Protein AF-A0AAN9XB87-F1 (afdb_monomer)

Sequence (128 aa):
MIMKSYFVTKNHEMGHVVWDEMHQKGCCPDDNSYTVFIGGLIRQDSSGEACKYLVEMLEKGMKAPQLDYNKFASDISKAGNIVIPEEIAGKMNFVGKFEVSNVLASWADMLKKSGKRRESTKFAMQFT

InterPro domains:
  IPR002885 Pentatricopeptide repeat [PF13041] (2-42)
  IPR002885 Pentatricopeptide repeat [PS51375] (30-64)
  IPR002885 Pentatricopeptide repeat [TIGR00756] (1-30)
  IPR002885 Pentatricopeptide repeat [TIGR00756] (33-63)
  IPR011990 Tetratricopeptide-like helical domain superfamily [G3DSA:1.25.40.10] (1-126)
  IPR051222 Pentatricopeptide/CCM1 RNA-binding [PTHR47942] (1-116)

Mean predicted aligned error: 9.93 Å

Structure (mmCIF, N/CA/C/O backbone):
data_AF-A0AAN9XB87-F1
#
_entry.id   AF-A0AAN9XB87-F1
#
loop_
_atom_site.group_PDB
_atom_site.id
_atom_site.type_symbol
_atom_site.label_atom_id
_atom_site.label_alt_id
_atom_site.label_comp_id
_atom_site.label_asym_id
_atom_site.label_entity_id
_atom_site.label_seq_id
_atom_site.pdbx_PDB_ins_code
_atom_site.Cartn_x
_atom_site.Cartn_y
_atom_site.Cartn_z
_atom_site.occupancy
_atom_site.B_iso_or_equiv
_atom_site.auth_seq_id
_atom_site.auth_comp_id
_atom_site.auth_asym_id
_atom_site.auth_atom_id
_atom_site.pdbx_PDB_model_num
ATOM 1 N N . MET A 1 1 ? 14.083 -2.217 -7.915 1.00 82.50 1 MET A N 1
ATOM 2 C CA . MET A 1 1 ? 12.846 -2.349 -8.717 1.00 82.50 1 MET A CA 1
ATOM 3 C C . MET A 1 1 ? 12.518 -1.007 -9.353 1.00 82.50 1 MET A C 1
ATOM 5 O O . MET A 1 1 ? 12.498 -0.014 -8.632 1.00 82.50 1 MET A O 1
ATOM 9 N N . ILE A 1 2 ? 12.286 -0.975 -10.669 1.00 90.44 2 ILE A N 1
ATOM 10 C CA . ILE A 1 2 ? 12.062 0.262 -11.441 1.00 90.44 2 ILE A CA 1
ATOM 11 C C . ILE A 1 2 ? 10.809 1.032 -10.981 1.00 90.44 2 ILE A C 1
ATOM 13 O O . ILE A 1 2 ? 10.867 2.246 -10.819 1.00 90.44 2 ILE A O 1
ATOM 17 N N . MET A 1 3 ? 9.742 0.320 -10.596 1.00 94.44 3 MET A N 1
ATOM 18 C CA . MET A 1 3 ? 8.516 0.896 -10.022 1.00 94.44 3 MET A CA 1
ATOM 19 C C . MET A 1 3 ? 8.782 1.810 -8.815 1.00 94.44 3 MET A C 1
ATOM 21 O O . MET A 1 3 ? 8.237 2.906 -8.716 1.00 94.44 3 MET A O 1
ATOM 25 N N . LYS A 1 4 ? 9.685 1.401 -7.910 1.00 92.62 4 LYS A N 1
ATOM 26 C CA . LYS A 1 4 ? 10.061 2.211 -6.740 1.00 92.62 4 LYS A CA 1
ATOM 27 C C . LYS A 1 4 ? 10.683 3.541 -7.155 1.00 92.62 4 LYS A C 1
ATOM 29 O O . LYS A 1 4 ? 10.422 4.552 -6.510 1.00 92.62 4 LYS A O 1
ATOM 34 N N . SER A 1 5 ? 11.501 3.537 -8.208 1.00 95.56 5 SER A N 1
ATOM 35 C CA . SER A 1 5 ? 12.121 4.759 -8.723 1.00 95.56 5 SER A CA 1
ATOM 36 C C . SER A 1 5 ? 11.057 5.734 -9.218 1.00 95.56 5 SER A C 1
ATOM 38 O O . SER A 1 5 ? 11.091 6.886 -8.798 1.00 95.56 5 SER A O 1
ATOM 40 N N . TYR A 1 6 ? 10.073 5.262 -9.989 1.00 96.06 6 TYR A N 1
ATOM 41 C CA . TYR A 1 6 ? 8.981 6.094 -10.501 1.00 96.06 6 TYR A CA 1
ATOM 42 C C . TYR A 1 6 ? 8.154 6.762 -9.396 1.00 96.06 6 TYR A C 1
ATOM 44 O O . TYR A 1 6 ? 7.924 7.970 -9.444 1.00 96.06 6 TYR A O 1
ATOM 52 N N . PHE A 1 7 ? 7.795 6.031 -8.336 1.00 91.31 7 PHE A N 1
ATOM 53 C CA . PHE A 1 7 ? 7.099 6.643 -7.196 1.00 91.31 7 PHE A CA 1
ATOM 54 C C . PHE A 1 7 ? 7.963 7.636 -6.411 1.00 91.31 7 PHE A C 1
ATOM 56 O O . PHE A 1 7 ? 7.440 8.602 -5.861 1.00 91.31 7 PHE A O 1
ATOM 63 N N . VAL A 1 8 ? 9.279 7.422 -6.334 1.00 90.56 8 VAL A N 1
ATOM 64 C CA . VAL A 1 8 ? 10.194 8.356 -5.655 1.00 90.56 8 VAL A CA 1
ATOM 65 C C . VAL A 1 8 ? 10.390 9.636 -6.470 1.00 90.56 8 VAL A C 1
ATOM 67 O O . VAL A 1 8 ? 10.434 10.720 -5.892 1.00 90.56 8 VAL A O 1
ATOM 70 N N . THR A 1 9 ? 10.454 9.537 -7.798 1.00 93.88 9 THR A N 1
ATOM 71 C CA . THR A 1 9 ? 10.606 10.689 -8.703 1.00 93.88 9 THR A CA 1
ATOM 72 C C . THR A 1 9 ?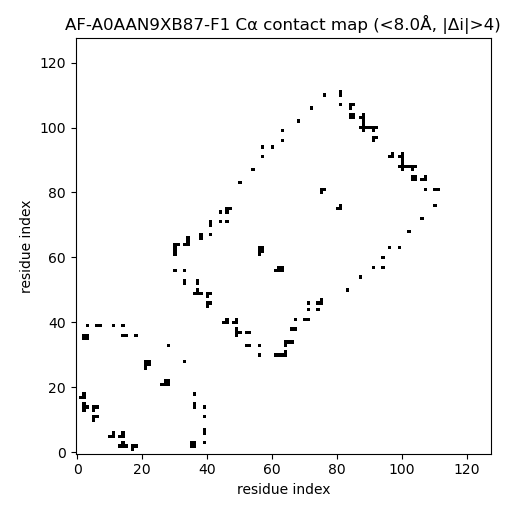 9.282 11.377 -9.042 1.00 93.88 9 THR A C 1
ATOM 74 O O . THR A 1 9 ? 9.260 12.270 -9.885 1.00 93.88 9 THR A O 1
ATOM 77 N N . LYS A 1 10 ? 8.186 10.996 -8.371 1.00 90.31 10 LYS A N 1
ATOM 78 C CA . LYS A 1 10 ? 6.818 11.494 -8.597 1.00 90.31 10 LYS A CA 1
ATOM 79 C C . LYS A 1 10 ? 6.267 11.241 -10.005 1.00 90.31 10 LYS A C 1
ATOM 81 O O . LYS A 1 10 ? 5.266 11.837 -10.390 1.00 90.31 10 LYS A O 1
ATOM 86 N N . ASN A 1 11 ? 6.876 10.329 -10.759 1.00 92.94 11 ASN A N 1
ATOM 87 C CA . ASN A 1 11 ? 6.324 9.845 -12.018 1.00 92.94 11 ASN A CA 1
ATOM 88 C C . ASN A 1 11 ? 5.336 8.705 -11.730 1.00 92.94 11 ASN A C 1
ATOM 90 O O . ASN A 1 11 ? 5.613 7.533 -11.974 1.00 92.94 11 ASN A O 1
ATOM 94 N N . HIS A 1 12 ? 4.209 9.045 -11.106 1.00 92.00 12 HIS A N 1
ATOM 95 C CA . HIS A 1 12 ? 3.261 8.049 -10.611 1.00 92.00 12 HIS A CA 1
ATOM 96 C C . HIS A 1 12 ? 2.610 7.250 -11.735 1.00 92.00 12 HIS A C 1
ATOM 98 O O . HIS A 1 12 ? 2.459 6.042 -11.589 1.00 92.00 12 HIS A O 1
ATOM 104 N N . GLU A 1 13 ? 2.306 7.900 -12.861 1.00 93.44 13 GLU A N 1
ATOM 105 C CA . GLU A 1 13 ? 1.762 7.261 -14.064 1.00 93.44 13 GLU A CA 1
ATOM 106 C C . GLU A 1 13 ? 2.607 6.052 -14.466 1.00 93.44 13 GLU A C 1
ATOM 108 O O . GLU A 1 13 ? 2.103 4.936 -14.569 1.00 93.44 13 GLU A O 1
ATOM 113 N N . MET A 1 14 ? 3.924 6.239 -14.567 1.00 95.69 14 MET A N 1
ATOM 114 C CA . MET A 1 14 ? 4.815 5.148 -14.935 1.00 95.69 14 MET A CA 1
ATOM 115 C C . MET A 1 14 ? 4.937 4.083 -13.831 1.00 95.69 14 MET A C 1
ATOM 117 O O . MET A 1 14 ? 5.163 2.910 -14.118 1.00 95.69 14 MET A O 1
ATOM 121 N N . GLY A 1 15 ? 4.738 4.462 -12.565 1.00 94.50 15 GLY A N 1
ATOM 122 C CA . GLY A 1 15 ? 4.598 3.518 -11.454 1.00 94.50 15 GLY A CA 1
ATOM 123 C C . GLY A 1 15 ? 3.381 2.597 -11.605 1.00 94.50 15 GLY A C 1
ATOM 124 O O . GLY A 1 15 ? 3.515 1.393 -11.393 1.00 94.50 15 GLY A O 1
ATOM 125 N N . HIS A 1 16 ? 2.233 3.142 -12.022 1.00 94.44 16 HIS A N 1
ATOM 126 C CA . HIS A 1 16 ? 1.020 2.375 -12.333 1.00 94.44 16 HIS A CA 1
ATOM 127 C C . HIS A 1 16 ? 1.206 1.478 -13.557 1.00 94.44 16 HIS A C 1
ATOM 129 O O . HIS A 1 16 ? 0.907 0.291 -13.484 1.00 94.44 16 HIS A O 1
ATOM 135 N N . VAL A 1 17 ? 1.801 1.992 -14.637 1.00 95.31 17 VAL A N 1
ATOM 136 C CA . VAL A 1 17 ? 2.065 1.182 -15.838 1.00 95.31 17 VAL A CA 1
ATOM 137 C C . VAL A 1 17 ? 2.933 -0.035 -15.509 1.00 95.31 17 VAL A C 1
ATOM 139 O O . VAL A 1 17 ? 2.626 -1.144 -15.936 1.00 95.31 17 VAL A O 1
ATOM 142 N N . VAL A 1 18 ? 3.990 0.132 -14.705 1.00 94.25 18 VAL A N 1
ATOM 143 C CA . VAL A 1 18 ? 4.836 -1.005 -14.304 1.00 94.25 18 VAL A CA 1
ATOM 144 C C . VAL A 1 18 ? 4.065 -2.019 -13.452 1.00 94.25 18 VAL A C 1
ATOM 146 O O . VAL A 1 18 ? 4.283 -3.220 -13.606 1.00 94.25 18 VAL A O 1
ATOM 149 N N . TRP A 1 19 ? 3.172 -1.563 -12.570 1.00 95.19 19 TRP A N 1
ATOM 150 C CA . TRP A 1 19 ? 2.314 -2.446 -11.775 1.00 95.19 1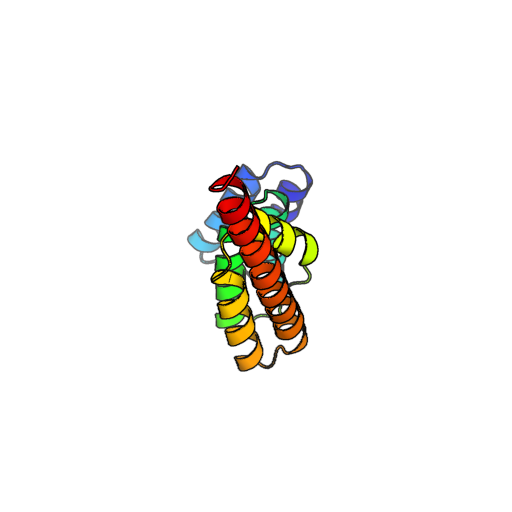9 TRP A CA 1
ATOM 151 C C . TRP A 1 19 ? 1.371 -3.278 -12.652 1.00 95.19 19 TRP A C 1
ATOM 153 O O . TRP A 1 19 ? 1.281 -4.499 -12.489 1.00 95.19 19 TRP A O 1
ATOM 163 N N . ASP A 1 20 ? 0.720 -2.641 -13.621 1.00 93.50 20 ASP A N 1
ATOM 164 C CA . ASP A 1 20 ? -0.203 -3.307 -14.540 1.00 93.50 20 ASP A CA 1
ATOM 165 C C . ASP A 1 20 ? 0.536 -4.293 -15.453 1.00 93.50 20 ASP A C 1
ATOM 167 O O . ASP A 1 20 ? 0.083 -5.421 -15.660 1.00 93.50 20 ASP A O 1
ATOM 171 N N . GLU A 1 21 ? 1.723 -3.918 -15.940 1.00 93.06 21 GLU A N 1
ATOM 172 C CA . GLU A 1 21 ? 2.563 -4.805 -16.745 1.00 93.06 21 GLU A CA 1
ATOM 173 C C . GLU A 1 21 ? 2.974 -6.077 -15.996 1.00 93.06 21 GLU A C 1
ATOM 175 O O . GLU A 1 21 ? 3.037 -7.141 -16.618 1.00 93.06 21 GLU A O 1
ATOM 180 N N . MET A 1 22 ? 3.245 -5.999 -14.685 1.00 90.88 22 MET A N 1
ATOM 181 C CA . MET A 1 22 ? 3.550 -7.189 -13.880 1.00 90.88 22 MET A CA 1
ATOM 182 C C . MET A 1 22 ? 2.394 -8.193 -13.952 1.00 90.88 22 MET A C 1
ATOM 184 O O . MET A 1 22 ? 2.612 -9.363 -14.266 1.00 90.88 22 MET A O 1
ATOM 188 N N . HIS A 1 23 ? 1.159 -7.719 -13.778 1.00 86.38 23 HIS A N 1
ATOM 189 C CA . HIS A 1 23 ? -0.034 -8.562 -13.856 1.00 86.38 23 HIS A CA 1
ATOM 190 C C . HIS A 1 23 ? -0.252 -9.126 -15.265 1.00 86.38 23 HIS A C 1
ATOM 192 O O . HIS A 1 23 ? -0.506 -10.320 -15.419 1.00 86.38 23 HIS A O 1
ATOM 198 N N . GLN A 1 24 ? -0.113 -8.294 -16.301 1.00 90.25 24 GLN A N 1
ATOM 199 C CA . GLN A 1 24 ? -0.359 -8.694 -17.692 1.00 90.25 24 GLN A CA 1
ATOM 200 C C . GLN A 1 24 ? 0.658 -9.711 -18.217 1.00 90.25 24 GLN A C 1
ATOM 202 O O . GLN A 1 24 ? 0.298 -10.612 -18.974 1.00 90.25 24 GLN A O 1
ATOM 207 N N . LYS A 1 25 ? 1.927 -9.593 -17.814 1.00 89.44 25 LYS A N 1
ATOM 208 C CA . LYS A 1 25 ? 3.002 -10.502 -18.244 1.00 89.44 25 LYS A CA 1
ATOM 209 C C . LYS A 1 25 ? 3.048 -11.801 -17.429 1.00 89.44 25 LYS A C 1
ATOM 211 O O . LYS A 1 25 ? 3.967 -12.596 -17.609 1.00 89.44 25 LYS A O 1
ATOM 216 N N . GLY A 1 26 ? 2.080 -12.021 -16.534 1.00 76.12 26 GLY A N 1
ATOM 217 C CA . GLY A 1 26 ? 2.044 -13.187 -15.648 1.00 76.12 26 GLY A CA 1
ATOM 218 C C . GLY A 1 26 ? 3.130 -13.163 -14.568 1.00 76.12 26 GLY A C 1
ATOM 219 O O . GLY A 1 26 ? 3.407 -14.190 -13.948 1.00 76.12 26 GLY A O 1
ATOM 220 N N . CYS A 1 27 ? 3.761 -12.010 -14.332 1.00 81.31 27 CYS A N 1
ATOM 221 C CA . CYS A 1 27 ? 4.676 -11.829 -13.218 1.00 81.31 27 CYS A CA 1
ATOM 222 C C . CYS A 1 27 ? 3.853 -11.602 -11.949 1.00 81.31 27 CYS A C 1
ATOM 224 O O . CYS A 1 27 ? 3.356 -10.506 -11.712 1.00 81.31 27 CYS A O 1
ATOM 226 N N . CYS A 1 28 ? 3.722 -12.633 -11.115 1.00 80.19 28 CYS A N 1
ATOM 227 C CA . CYS A 1 28 ? 3.086 -12.495 -9.808 1.00 80.19 28 CYS A CA 1
ATOM 228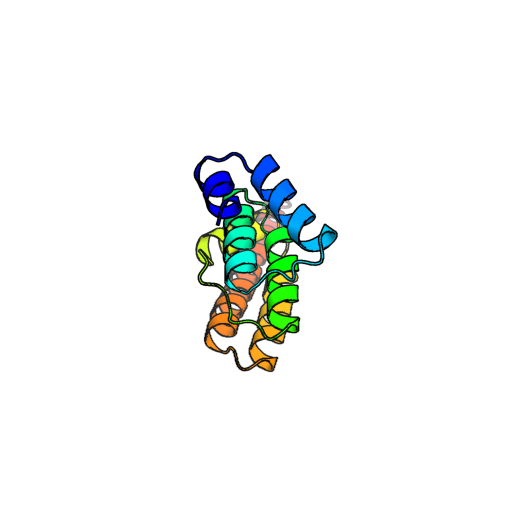 C C . CYS A 1 28 ? 3.843 -11.457 -8.959 1.00 80.19 28 CYS A C 1
ATOM 230 O O . CYS A 1 28 ? 5.009 -11.703 -8.634 1.00 80.19 28 CYS A O 1
ATOM 232 N N . PRO A 1 29 ? 3.218 -10.325 -8.580 1.00 89.25 29 PRO A N 1
ATOM 233 C CA . PRO A 1 29 ? 3.863 -9.361 -7.702 1.00 89.25 29 PRO A CA 1
ATOM 234 C C . PRO A 1 29 ? 4.144 -9.998 -6.338 1.00 89.25 29 PRO A C 1
ATOM 236 O O . PRO A 1 29 ? 3.283 -10.665 -5.759 1.00 89.25 29 PRO A O 1
ATOM 239 N N . ASP A 1 30 ? 5.355 -9.787 -5.833 1.00 90.81 30 ASP A N 1
ATOM 240 C CA . ASP A 1 30 ? 5.781 -10.229 -4.506 1.00 90.81 30 ASP A CA 1
ATOM 241 C C . ASP A 1 30 ? 5.411 -9.208 -3.415 1.00 90.81 30 ASP A C 1
ATOM 243 O O . ASP A 1 30 ? 4.904 -8.112 -3.682 1.00 90.81 30 ASP A O 1
ATOM 247 N N . ASP A 1 31 ? 5.681 -9.556 -2.157 1.00 89.94 31 ASP A N 1
ATOM 248 C CA . ASP A 1 31 ? 5.416 -8.702 -0.998 1.00 89.94 31 ASP A CA 1
ATOM 249 C C . ASP A 1 31 ? 6.093 -7.322 -1.108 1.00 89.94 31 ASP A C 1
ATOM 251 O O . ASP A 1 31 ? 5.515 -6.290 -0.742 1.00 89.94 31 ASP A O 1
ATOM 255 N N . ASN A 1 32 ? 7.301 -7.276 -1.667 1.00 91.56 32 ASN A N 1
ATOM 256 C CA . ASN A 1 32 ? 8.024 -6.037 -1.921 1.00 91.56 32 ASN A CA 1
ATOM 257 C C . ASN A 1 32 ? 7.351 -5.179 -3.011 1.00 91.56 32 ASN A C 1
ATOM 259 O O . ASN A 1 32 ? 7.260 -3.958 -2.856 1.00 91.56 32 ASN A O 1
ATOM 263 N N . SER A 1 33 ? 6.836 -5.793 -4.078 1.00 93.94 33 SER A N 1
ATOM 264 C CA . SER A 1 33 ? 6.091 -5.115 -5.149 1.00 93.94 33 SER A CA 1
ATOM 265 C C . SER A 1 33 ? 4.828 -4.456 -4.595 1.00 93.94 33 SER A C 1
ATOM 267 O O . SER A 1 33 ? 4.643 -3.251 -4.782 1.00 93.94 33 SER A O 1
ATOM 269 N N . TYR A 1 34 ? 4.020 -5.196 -3.827 1.00 93.25 34 TYR A N 1
ATOM 270 C CA . TYR A 1 34 ? 2.845 -4.641 -3.141 1.00 93.25 34 TYR A CA 1
ATOM 271 C C . TYR A 1 34 ? 3.227 -3.498 -2.199 1.00 93.25 34 TYR A C 1
ATOM 273 O O . TYR A 1 34 ? 2.622 -2.430 -2.246 1.00 93.25 34 TYR A O 1
ATOM 281 N N . THR A 1 35 ? 4.268 -3.678 -1.380 1.00 92.50 35 THR A N 1
ATOM 282 C CA . THR A 1 35 ? 4.720 -2.646 -0.432 1.00 92.50 35 THR A CA 1
ATOM 283 C C . THR A 1 35 ? 5.079 -1.340 -1.144 1.00 92.50 35 THR A C 1
ATOM 285 O O . THR A 1 35 ? 4.688 -0.256 -0.703 1.00 92.50 35 THR A O 1
ATOM 288 N N . VAL A 1 36 ? 5.812 -1.428 -2.259 1.00 95.06 36 VAL A N 1
ATOM 289 C CA . VAL A 1 36 ? 6.200 -0.259 -3.059 1.00 95.06 36 VAL A CA 1
ATOM 290 C C . VAL A 1 36 ? 4.977 0.419 -3.670 1.00 95.06 36 VAL A C 1
ATOM 292 O O . VAL A 1 36 ? 4.882 1.646 -3.604 1.00 95.06 36 VAL A O 1
ATOM 295 N N . PHE A 1 37 ? 4.057 -0.358 -4.240 1.00 95.50 37 PHE A N 1
ATOM 296 C CA . PHE A 1 37 ? 2.880 0.175 -4.918 1.00 95.50 37 PHE A CA 1
ATOM 297 C C . PHE A 1 37 ? 1.911 0.842 -3.934 1.00 95.50 37 PHE A C 1
ATOM 299 O O . PHE A 1 37 ? 1.587 2.020 -4.085 1.00 95.50 37 PHE A O 1
ATOM 306 N N . ILE A 1 38 ? 1.560 0.150 -2.845 1.00 92.69 38 ILE A N 1
ATOM 307 C CA . ILE A 1 38 ? 0.695 0.677 -1.778 1.00 92.69 38 ILE A CA 1
ATOM 308 C C . ILE A 1 38 ? 1.312 1.942 -1.163 1.00 92.69 38 ILE A C 1
ATOM 310 O O . ILE A 1 38 ? 0.628 2.951 -0.992 1.00 92.69 38 ILE A O 1
ATOM 314 N N . GLY A 1 39 ? 2.619 1.937 -0.877 1.00 92.25 39 GLY A N 1
ATOM 315 C CA . GLY A 1 39 ? 3.316 3.122 -0.369 1.00 92.25 39 GLY A CA 1
ATOM 316 C C . GLY A 1 39 ? 3.305 4.299 -1.352 1.00 92.25 39 GLY A C 1
ATOM 317 O O . GLY A 1 39 ? 3.199 5.454 -0.933 1.00 92.25 39 GLY A O 1
ATOM 318 N N . GLY A 1 40 ? 3.379 4.019 -2.655 1.00 93.38 40 GLY A N 1
ATOM 319 C CA . GLY A 1 40 ? 3.211 5.007 -3.721 1.00 93.38 40 GLY A CA 1
ATOM 320 C C . GLY A 1 40 ? 1.812 5.622 -3.739 1.00 93.38 40 GLY A C 1
ATOM 321 O O . GLY A 1 40 ? 1.685 6.842 -3.813 1.00 93.38 40 GLY A O 1
ATOM 322 N N . LEU A 1 41 ? 0.767 4.805 -3.599 1.00 91.31 41 LEU A N 1
ATOM 323 C CA . LEU A 1 41 ? -0.629 5.256 -3.544 1.00 91.31 41 LEU A CA 1
ATOM 324 C C . LEU A 1 41 ? -0.919 6.112 -2.303 1.00 91.31 41 LEU A C 1
ATOM 326 O O . LEU A 1 41 ? -1.547 7.163 -2.412 1.00 91.31 41 LEU A O 1
ATOM 330 N N . ILE A 1 42 ? -0.385 5.731 -1.137 1.00 88.50 42 ILE A N 1
ATOM 331 C CA . ILE A 1 42 ? -0.488 6.536 0.095 1.00 88.50 42 ILE A CA 1
ATOM 332 C C . ILE A 1 42 ? 0.170 7.906 -0.099 1.00 88.50 42 ILE A C 1
ATOM 334 O O . ILE A 1 42 ? -0.334 8.926 0.361 1.00 88.50 42 ILE A O 1
ATOM 338 N N . ARG A 1 43 ? 1.302 7.982 -0.807 1.00 89.19 43 ARG A N 1
ATOM 339 C CA . ARG A 1 43 ? 1.965 9.267 -1.095 1.00 89.19 43 ARG A CA 1
ATOM 340 C C . ARG A 1 43 ? 1.159 10.171 -2.025 1.00 89.19 43 ARG A C 1
ATOM 342 O O . ARG A 1 43 ? 1.352 11.380 -1.959 1.00 89.19 43 ARG A O 1
ATOM 349 N N . GLN A 1 44 ? 0.263 9.590 -2.812 1.00 89.00 44 GLN A N 1
ATOM 350 C CA . GLN A 1 44 ? -0.647 10.270 -3.732 1.00 89.00 44 GLN A CA 1
ATOM 351 C C . GLN A 1 44 ? -2.000 10.625 -3.113 1.00 89.00 44 GLN A C 1
ATOM 353 O O . GLN A 1 44 ? -2.890 11.075 -3.825 1.00 89.00 44 GLN A O 1
ATOM 358 N N . ASP A 1 45 ? -2.180 10.372 -1.816 1.00 85.62 45 ASP A N 1
ATOM 359 C CA . ASP A 1 45 ? -3.452 10.513 -1.104 1.00 85.62 45 ASP A CA 1
ATOM 360 C C . ASP A 1 45 ? -4.563 9.594 -1.679 1.00 85.62 45 ASP A C 1
ATOM 362 O O . ASP A 1 45 ? -5.734 9.706 -1.313 1.00 85.62 45 ASP A O 1
ATOM 366 N N . SER A 1 46 ? -4.198 8.601 -2.510 1.00 85.12 46 SER A N 1
ATOM 367 C CA . SER A 1 46 ? -5.094 7.569 -3.065 1.00 85.12 46 SER A CA 1
ATOM 368 C C . SER A 1 46 ? -5.266 6.403 -2.083 1.00 85.12 46 SER A C 1
ATOM 370 O O . SER A 1 46 ? -5.085 5.221 -2.388 1.00 85.12 46 SER A O 1
ATOM 372 N N . SER A 1 47 ? -5.600 6.738 -0.839 1.00 80.06 47 SER A N 1
ATOM 373 C CA . SER A 1 47 ? -5.665 5.770 0.260 1.00 80.06 47 SER A CA 1
ATOM 374 C C . SER A 1 47 ? -6.804 4.746 0.088 1.00 80.06 47 SER A C 1
ATOM 376 O O . SER A 1 47 ? -6.695 3.602 0.522 1.00 80.06 47 SER A O 1
ATOM 378 N N . GLY A 1 48 ? -7.882 5.091 -0.620 1.00 77.19 48 GLY A N 1
ATOM 379 C CA . GLY A 1 48 ? -8.934 4.118 -0.945 1.00 77.19 48 GLY A CA 1
ATOM 380 C C . GLY A 1 48 ? -8.436 2.978 -1.842 1.00 77.19 48 GLY A C 1
ATOM 381 O O . GLY A 1 48 ? -8.781 1.819 -1.627 1.00 77.19 48 GLY A O 1
ATOM 382 N N . GLU A 1 49 ? -7.590 3.291 -2.821 1.00 84.62 49 GLU A N 1
ATOM 383 C CA . GLU A 1 49 ? -6.994 2.297 -3.713 1.00 84.62 49 GLU A CA 1
ATOM 384 C C . GLU A 1 49 ? -5.869 1.526 -3.017 1.00 84.62 49 GLU A C 1
ATOM 386 O O . GLU A 1 49 ? -5.837 0.298 -3.076 1.00 84.62 49 GLU A O 1
ATOM 391 N N . ALA A 1 50 ? -5.022 2.230 -2.259 1.00 86.50 50 ALA A N 1
ATOM 392 C CA . ALA A 1 50 ? -3.980 1.621 -1.433 1.00 86.50 50 ALA A CA 1
ATOM 393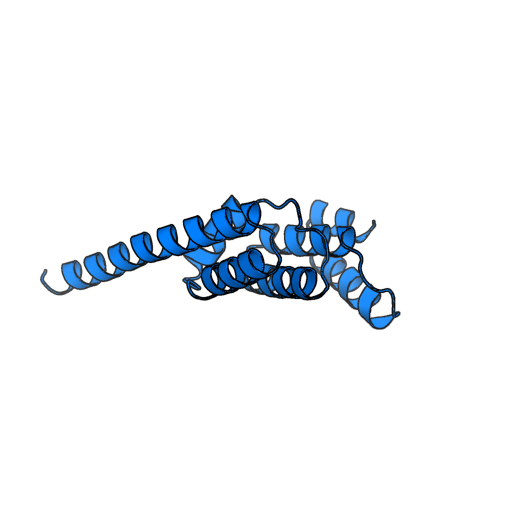 C C . ALA A 1 50 ? -4.549 0.546 -0.493 1.00 86.50 50 ALA A C 1
ATOM 395 O O . ALA A 1 50 ? -3.944 -0.510 -0.308 1.00 86.50 50 ALA A O 1
ATOM 396 N N . CYS A 1 51 ? -5.744 0.783 0.055 1.00 79.12 51 CYS A N 1
ATOM 397 C CA . CYS A 1 51 ? -6.448 -0.198 0.865 1.00 79.12 51 CYS A CA 1
ATOM 398 C C . CYS A 1 51 ? -6.777 -1.485 0.102 1.00 79.12 51 CYS A C 1
ATOM 400 O O . CYS A 1 51 ? -6.591 -2.569 0.650 1.00 79.12 51 CYS A O 1
ATOM 402 N N . LYS A 1 52 ? -7.306 -1.391 -1.122 1.00 83.19 52 LYS A N 1
ATOM 403 C CA . LYS A 1 52 ? -7.728 -2.576 -1.886 1.00 83.19 52 LYS A CA 1
ATOM 404 C C . LYS A 1 52 ? -6.554 -3.534 -2.074 1.00 83.19 52 LYS A C 1
ATOM 406 O O . LYS A 1 52 ? -6.674 -4.718 -1.778 1.00 83.19 52 LYS A O 1
ATOM 411 N N . TYR A 1 53 ? -5.400 -2.987 -2.446 1.00 88.06 53 TYR A N 1
ATOM 412 C CA . TYR A 1 53 ? -4.173 -3.760 -2.615 1.00 88.06 53 TYR A CA 1
ATOM 413 C C . TYR A 1 53 ? -3.583 -4.253 -1.292 1.00 88.06 53 TYR A C 1
ATOM 415 O O . TYR A 1 53 ? -3.015 -5.342 -1.251 1.00 88.06 53 TYR A O 1
ATOM 423 N N . LEU A 1 54 ? -3.745 -3.503 -0.195 1.00 81.62 54 LEU A N 1
ATOM 424 C CA . LEU A 1 54 ? -3.379 -3.981 1.138 1.00 81.62 54 LEU A CA 1
ATOM 425 C C . LEU A 1 54 ? -4.224 -5.196 1.541 1.00 81.62 54 LEU A C 1
ATOM 427 O O . LEU A 1 54 ? -3.667 -6.181 2.009 1.00 81.62 54 LEU A O 1
ATOM 431 N N . VAL A 1 55 ? -5.543 -5.157 1.331 1.00 78.00 55 VAL A N 1
ATOM 432 C CA . VAL A 1 55 ? -6.445 -6.292 1.597 1.00 78.00 55 VAL A CA 1
ATOM 433 C C . VAL A 1 55 ? -6.060 -7.500 0.748 1.00 78.00 55 VAL A C 1
ATOM 435 O O . VAL A 1 55 ? -5.853 -8.581 1.295 1.00 78.00 55 VAL A O 1
ATOM 438 N N . GLU A 1 56 ? -5.879 -7.304 -0.557 1.00 84.69 56 GLU A N 1
ATOM 439 C CA . GLU A 1 56 ? -5.486 -8.367 -1.486 1.00 84.69 56 GLU A CA 1
ATOM 440 C C . GLU A 1 56 ? -4.162 -9.036 -1.075 1.00 84.69 56 GLU A C 1
ATOM 442 O O . GLU A 1 56 ? -4.069 -10.263 -1.012 1.00 84.69 56 GLU A O 1
ATOM 447 N N . MET A 1 57 ? -3.140 -8.240 -0.740 1.00 86.25 57 MET A N 1
ATOM 448 C CA . MET A 1 57 ? -1.839 -8.724 -0.267 1.00 86.25 57 MET A CA 1
ATOM 449 C C . MET A 1 57 ? -1.983 -9.655 0.951 1.00 86.25 57 MET A C 1
ATOM 451 O O . MET A 1 57 ? -1.283 -10.662 1.073 1.00 86.25 57 MET A O 1
ATOM 455 N N . LEU A 1 58 ? -2.905 -9.339 1.861 1.00 78.12 58 LEU A N 1
ATOM 456 C CA . LEU A 1 58 ? -3.118 -10.105 3.090 1.00 78.12 58 LEU A CA 1
ATOM 457 C C . LEU A 1 58 ? -3.946 -11.361 2.863 1.00 78.12 58 LEU A C 1
ATOM 459 O O . LEU A 1 58 ? -3.643 -12.380 3.480 1.00 78.12 58 LEU A O 1
ATOM 463 N N . GLU A 1 59 ? -4.948 -11.300 1.985 1.00 77.50 59 GLU A N 1
ATOM 464 C CA . GLU A 1 59 ? -5.728 -12.465 1.551 1.00 77.50 59 GLU A CA 1
ATOM 465 C C . GLU A 1 59 ? -4.833 -13.492 0.847 1.00 77.50 59 GLU A C 1
ATOM 467 O O . GLU A 1 59 ? -5.009 -14.695 1.027 1.00 77.50 59 GLU A O 1
ATOM 472 N N . LYS A 1 60 ? -3.787 -13.028 0.152 1.00 82.38 60 LYS A N 1
ATOM 473 C CA . LYS A 1 60 ? -2.714 -13.875 -0.398 1.00 82.38 60 LYS A CA 1
ATOM 474 C C . LYS A 1 60 ? -1.725 -14.399 0.655 1.00 82.38 60 LYS A C 1
ATOM 476 O O . LYS A 1 60 ? -0.750 -15.058 0.303 1.00 82.38 60 LYS A O 1
ATOM 481 N N . GLY A 1 61 ? -1.926 -14.094 1.939 1.00 77.75 61 GLY A N 1
ATOM 482 C CA . GLY A 1 61 ? -1.061 -14.535 3.037 1.00 77.75 61 GLY A CA 1
ATOM 483 C C . GLY A 1 61 ? 0.293 -13.820 3.114 1.00 77.75 61 GLY A C 1
ATOM 484 O O . GLY A 1 61 ? 1.131 -14.192 3.936 1.00 77.75 61 GLY A O 1
ATOM 485 N N . MET A 1 62 ? 0.527 -12.775 2.314 1.00 84.00 62 MET A N 1
ATOM 486 C CA . MET A 1 62 ? 1.826 -12.097 2.250 1.00 84.00 62 MET A CA 1
ATOM 487 C C . MET A 1 62 ? 2.114 -11.291 3.518 1.00 84.00 62 MET A C 1
ATOM 489 O O . MET A 1 62 ? 1.207 -10.894 4.254 1.00 84.00 62 MET A O 1
ATOM 493 N N . LYS A 1 63 ? 3.392 -11.027 3.797 1.00 79.06 63 LYS A N 1
ATOM 494 C CA . LYS A 1 63 ? 3.816 -10.258 4.973 1.00 79.06 63 LYS A CA 1
ATOM 495 C C . LYS A 1 63 ? 3.216 -8.852 4.945 1.00 79.06 63 LYS A C 1
ATOM 497 O O . LYS A 1 63 ? 3.232 -8.205 3.914 1.00 79.06 63 LYS A O 1
ATOM 502 N N . ALA A 1 64 ? 2.713 -8.363 6.078 1.00 73.94 64 ALA A N 1
ATOM 503 C CA . ALA A 1 64 ? 2.185 -7.003 6.120 1.00 73.94 64 ALA A CA 1
ATOM 504 C C . ALA A 1 64 ? 3.280 -5.973 5.766 1.00 73.94 64 ALA A C 1
ATOM 506 O O . ALA A 1 64 ? 4.412 -6.095 6.252 1.00 73.94 64 ALA A O 1
ATOM 507 N N . PRO A 1 65 ? 2.960 -4.963 4.945 1.00 80.94 65 PRO A N 1
ATOM 508 C CA . PRO A 1 65 ? 3.939 -4.003 4.463 1.00 80.94 65 PRO A CA 1
ATOM 509 C C . PRO A 1 65 ? 4.313 -2.994 5.560 1.00 80.94 65 PRO A C 1
ATOM 511 O O . PRO A 1 65 ? 3.495 -2.630 6.411 1.00 80.94 65 PRO A O 1
ATOM 514 N N . GLN A 1 66 ? 5.553 -2.503 5.533 1.00 82.69 66 GLN A N 1
ATOM 515 C CA . GLN A 1 66 ? 5.978 -1.380 6.376 1.00 82.69 66 GLN A CA 1
ATOM 516 C C . GLN A 1 66 ? 5.630 -0.065 5.674 1.00 82.69 66 GLN A C 1
ATOM 518 O O . GLN A 1 66 ? 6.327 0.363 4.755 1.00 82.69 66 GLN A O 1
ATOM 523 N N . LEU A 1 67 ? 4.523 0.550 6.089 1.00 82.75 67 LEU A N 1
ATOM 524 C CA . LEU A 1 67 ? 3.950 1.746 5.470 1.00 82.75 67 LEU A CA 1
ATOM 525 C C . LEU A 1 67 ? 3.839 2.890 6.477 1.00 82.75 67 LEU A C 1
ATOM 527 O O . LEU A 1 67 ? 3.860 2.683 7.689 1.00 82.75 67 LEU A O 1
ATOM 531 N N . ASP A 1 68 ? 3.656 4.105 5.961 1.00 80.56 68 ASP A N 1
ATOM 532 C CA . ASP A 1 68 ? 3.253 5.251 6.773 1.00 80.56 68 ASP A CA 1
ATOM 533 C C . ASP A 1 68 ? 1.749 5.165 7.083 1.00 80.56 68 ASP A C 1
ATOM 535 O O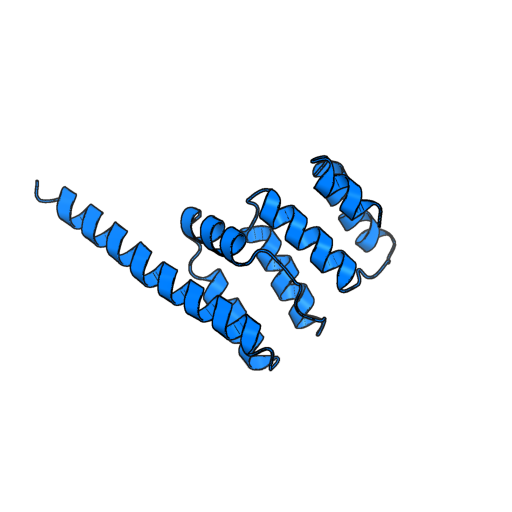 . ASP A 1 68 ? 0.906 5.790 6.432 1.00 80.56 68 ASP A O 1
ATOM 539 N N . TYR A 1 69 ? 1.415 4.334 8.072 1.00 72.81 69 TYR A N 1
ATOM 540 C CA . TYR A 1 69 ? 0.037 4.118 8.512 1.00 72.81 69 TYR A CA 1
ATOM 541 C C . TYR A 1 69 ? -0.600 5.383 9.101 1.00 72.81 69 TYR A C 1
ATOM 543 O O . TYR A 1 69 ? -1.819 5.509 9.063 1.00 72.81 69 TYR A O 1
ATOM 551 N N . ASN A 1 70 ? 0.191 6.350 9.579 1.00 71.81 70 ASN A N 1
ATOM 552 C CA . ASN A 1 70 ? -0.326 7.623 10.085 1.00 71.81 70 ASN A CA 1
ATOM 553 C C . ASN A 1 70 ? -0.818 8.519 8.946 1.00 71.81 70 ASN A C 1
ATOM 555 O O . ASN A 1 70 ? -1.902 9.104 9.039 1.00 71.81 70 ASN A O 1
ATOM 559 N N . LYS A 1 71 ? -0.052 8.607 7.849 1.00 80.00 71 LYS A N 1
ATOM 560 C CA . LYS A 1 71 ? -0.501 9.317 6.646 1.00 80.00 71 LYS A CA 1
ATOM 561 C C . LYS A 1 71 ? -1.733 8.643 6.050 1.00 80.00 71 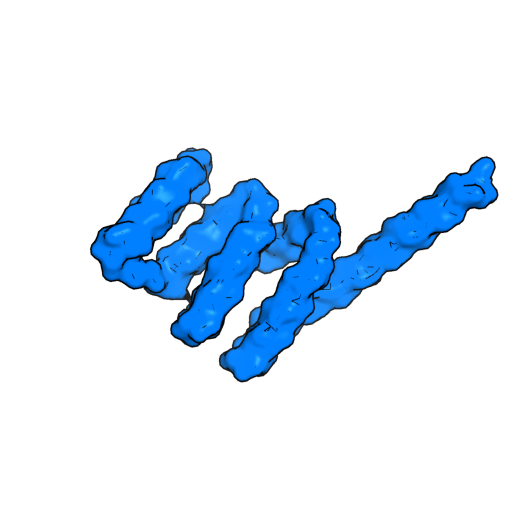LYS A C 1
ATOM 563 O O . LYS A 1 71 ? -2.743 9.308 5.823 1.00 80.00 71 LYS A O 1
ATOM 568 N N . PHE A 1 72 ? -1.662 7.324 5.882 1.00 77.12 72 PHE A N 1
ATOM 569 C CA . PHE A 1 72 ? -2.784 6.515 5.415 1.00 77.12 72 PHE A CA 1
ATOM 570 C C . PHE A 1 72 ? -4.044 6.771 6.252 1.00 77.12 72 PHE A C 1
ATOM 572 O O . PHE A 1 72 ? -5.134 6.989 5.714 1.00 77.12 72 PHE A O 1
ATOM 579 N N . ALA A 1 73 ? -3.854 6.856 7.573 1.00 71.50 73 ALA A N 1
ATOM 580 C CA . ALA A 1 73 ? -4.915 7.117 8.520 1.00 71.50 73 ALA A CA 1
ATOM 581 C C . ALA A 1 73 ? -5.569 8.496 8.355 1.00 71.50 73 ALA A C 1
ATOM 583 O O . ALA A 1 73 ? -6.798 8.653 8.375 1.00 71.50 73 ALA A O 1
ATOM 584 N N . SER A 1 74 ? -4.726 9.510 8.192 1.00 73.31 74 SER A N 1
ATOM 585 C CA . SER A 1 74 ? -5.132 10.898 7.998 1.00 73.31 74 SER A CA 1
ATOM 586 C C . SER A 1 74 ? -5.932 11.084 6.709 1.00 73.31 74 SER A C 1
ATOM 588 O O . SER A 1 74 ? -6.967 11.752 6.717 1.00 73.31 74 SER A O 1
ATOM 590 N N . ASP A 1 75 ? -5.512 10.461 5.611 1.00 75.00 75 ASP A N 1
ATOM 591 C CA . ASP A 1 75 ? -6.144 10.678 4.307 1.00 75.00 75 ASP A CA 1
ATOM 592 C C . ASP A 1 75 ? -7.516 10.012 4.198 1.00 75.00 75 ASP A C 1
ATOM 594 O O . ASP A 1 75 ? -8.470 10.642 3.738 1.00 75.00 75 ASP A O 1
ATOM 598 N N . ILE A 1 76 ? -7.678 8.792 4.717 1.00 68.75 76 ILE A N 1
ATOM 599 C CA . ILE A 1 76 ? -9.005 8.159 4.780 1.00 68.75 76 ILE A CA 1
ATOM 600 C C . ILE A 1 76 ? -9.936 8.893 5.771 1.00 68.75 76 ILE A C 1
ATOM 602 O O . ILE A 1 76 ? -11.136 8.997 5.504 1.00 68.75 76 ILE A O 1
ATOM 606 N N . SER A 1 77 ? -9.403 9.497 6.846 1.00 68.38 77 SER A N 1
ATOM 607 C CA . SER A 1 77 ? -10.170 10.391 7.739 1.00 68.38 77 SER A CA 1
ATOM 608 C C . SER A 1 77 ? -10.739 11.603 7.005 1.00 68.38 77 SER A C 1
ATOM 610 O O . SER A 1 77 ? -11.909 11.959 7.171 1.00 68.38 77 SER A O 1
ATOM 612 N N . LYS A 1 78 ? -9.920 12.235 6.156 1.00 69.75 78 LYS A N 1
ATOM 613 C CA . LYS A 1 78 ? -10.348 13.366 5.323 1.00 69.75 78 LYS A CA 1
ATOM 614 C C . LYS A 1 78 ? -11.393 12.935 4.296 1.00 69.75 78 LYS A C 1
ATOM 616 O O . LYS A 1 78 ? -12.352 13.673 4.090 1.00 69.75 78 LYS A O 1
ATOM 621 N N . ALA A 1 79 ? -11.232 11.748 3.708 1.00 67.38 79 ALA A N 1
ATOM 622 C CA . ALA A 1 79 ? -12.165 11.186 2.734 1.00 67.38 79 ALA A CA 1
ATOM 623 C C . ALA A 1 79 ? -13.500 10.717 3.349 1.00 67.38 79 ALA A C 1
ATOM 625 O O . ALA A 1 79 ? -14.454 10.485 2.613 1.00 67.38 79 ALA A O 1
ATOM 626 N N . GLY A 1 80 ? -13.587 10.570 4.679 1.00 64.31 80 GLY A N 1
ATOM 627 C CA . GLY A 1 80 ? -14.804 10.134 5.374 1.00 64.31 80 GLY A CA 1
ATOM 628 C C . GLY A 1 80 ? -15.123 8.639 5.236 1.00 64.31 80 GLY A C 1
ATOM 629 O O . GLY A 1 80 ? -16.212 8.213 5.612 1.00 64.31 80 GLY A O 1
ATOM 630 N N . ASN A 1 81 ? -14.189 7.827 4.732 1.00 62.41 81 ASN A N 1
ATOM 631 C CA . ASN A 1 81 ? -14.388 6.392 4.502 1.00 62.41 81 ASN A CA 1
ATOM 632 C C . ASN A 1 81 ? -14.048 5.558 5.751 1.00 62.41 81 ASN A C 1
ATOM 634 O O . ASN A 1 81 ? -13.036 4.865 5.809 1.00 62.41 81 ASN A O 1
ATOM 638 N N . ILE A 1 82 ? -14.916 5.626 6.764 1.00 58.56 82 ILE A N 1
ATOM 639 C CA . ILE A 1 82 ? -14.726 4.995 8.090 1.00 58.56 82 ILE A CA 1
ATOM 640 C C . ILE A 1 82 ? -14.910 3.464 8.060 1.00 58.56 82 ILE A C 1
ATOM 642 O O . ILE A 1 82 ? -14.408 2.764 8.931 1.00 58.56 82 ILE A O 1
ATOM 646 N N . VAL A 1 83 ? -15.596 2.932 7.046 1.00 57.62 83 VAL A N 1
ATOM 647 C CA . VAL A 1 83 ? -15.896 1.491 6.915 1.00 57.62 83 VAL A CA 1
ATOM 648 C C . VAL A 1 83 ? -14.633 0.668 6.639 1.00 57.62 83 VAL A C 1
ATOM 650 O O . VAL A 1 83 ? -14.490 -0.460 7.099 1.00 57.62 83 VAL A O 1
ATOM 653 N N . ILE A 1 84 ? -13.687 1.264 5.918 1.00 63.28 84 ILE A N 1
ATOM 654 C CA . ILE A 1 84 ? -12.509 0.578 5.402 1.00 63.28 84 ILE A CA 1
ATOM 655 C C . ILE A 1 84 ? -11.537 0.150 6.528 1.00 63.28 84 ILE A C 1
ATOM 657 O O . ILE A 1 84 ? -11.153 -1.016 6.564 1.00 63.28 84 ILE A O 1
ATOM 661 N N . PRO A 1 85 ? -11.163 1.013 7.493 1.00 65.00 85 PRO A N 1
ATOM 662 C CA . PRO A 1 85 ? -10.250 0.637 8.579 1.00 65.00 85 PRO A CA 1
ATOM 663 C C . PRO A 1 85 ? -10.727 -0.526 9.461 1.00 65.00 85 PRO A C 1
ATOM 665 O O . PRO A 1 85 ? -9.906 -1.334 9.892 1.00 65.00 85 PRO A O 1
ATOM 668 N N . GLU A 1 86 ? -12.034 -0.640 9.714 1.00 65.31 86 GLU A N 1
ATOM 669 C CA . GLU A 1 86 ? -12.608 -1.698 10.562 1.00 65.31 86 GLU A CA 1
ATOM 670 C C . GLU A 1 86 ? -12.572 -3.064 9.903 1.00 65.31 86 GLU A C 1
ATOM 672 O O . GLU A 1 86 ? -12.207 -4.052 10.540 1.00 65.31 86 GLU A O 1
ATOM 677 N N . GLU A 1 87 ? -12.924 -3.115 8.621 1.00 65.56 87 GLU A N 1
ATOM 678 C CA . GLU A 1 87 ? -12.907 -4.357 7.860 1.00 65.56 87 GLU A CA 1
ATOM 679 C C . GLU A 1 87 ? -11.478 -4.909 7.769 1.00 65.56 87 GLU A C 1
ATOM 681 O O . GLU A 1 87 ? -11.253 -6.103 7.985 1.00 65.56 87 GLU A O 1
ATOM 686 N N . ILE A 1 88 ? -10.488 -4.035 7.541 1.00 65.38 88 ILE A N 1
ATOM 687 C CA . ILE A 1 88 ? -9.081 -4.448 7.513 1.00 65.38 88 ILE A CA 1
ATOM 688 C C . ILE A 1 88 ? -8.620 -4.879 8.909 1.00 65.38 88 ILE A C 1
ATOM 690 O O . ILE A 1 88 ? -7.960 -5.909 9.019 1.00 65.38 88 ILE A O 1
ATOM 694 N N . ALA A 1 89 ? -8.967 -4.151 9.977 1.00 67.44 89 ALA A N 1
ATOM 695 C CA . ALA A 1 89 ? -8.625 -4.559 11.343 1.00 67.44 89 ALA A CA 1
ATOM 696 C C . ALA A 1 89 ? -9.197 -5.952 11.671 1.00 67.44 89 ALA A C 1
ATOM 698 O O . ALA A 1 89 ? -8.479 -6.836 12.142 1.00 67.44 89 ALA A O 1
ATOM 699 N N . GLY A 1 90 ? -10.464 -6.190 11.320 1.00 66.25 90 GLY A N 1
ATOM 700 C CA . GLY A 1 90 ? -11.110 -7.496 11.450 1.00 66.25 90 GLY A CA 1
ATOM 701 C C . GLY A 1 90 ? -10.368 -8.600 10.691 1.00 66.25 90 GLY A C 1
ATOM 702 O O . GLY A 1 90 ? -10.033 -9.633 11.276 1.00 66.25 90 GLY A O 1
ATOM 703 N N . LYS A 1 91 ? -10.033 -8.366 9.414 1.00 64.06 91 LYS A N 1
ATOM 704 C CA . LYS A 1 91 ? -9.260 -9.321 8.598 1.00 64.06 91 LYS A CA 1
ATOM 705 C C . LYS A 1 91 ? -7.859 -9.575 9.175 1.00 64.06 91 LYS A C 1
ATOM 707 O O . LYS A 1 91 ? -7.415 -10.719 9.221 1.00 64.06 91 LYS A O 1
ATOM 712 N N . MET A 1 92 ? -7.171 -8.549 9.675 1.00 64.31 92 MET A N 1
ATOM 713 C CA . MET A 1 92 ? -5.820 -8.667 10.248 1.00 64.31 92 MET A CA 1
ATOM 714 C C . MET A 1 92 ? -5.787 -9.467 11.552 1.00 64.31 92 MET A C 1
ATOM 716 O O . MET A 1 92 ? -4.835 -10.220 11.775 1.00 64.31 92 MET A O 1
ATOM 720 N N . ASN A 1 93 ? -6.826 -9.350 12.387 1.00 63.88 93 ASN A N 1
ATOM 721 C CA . ASN A 1 93 ? -7.002 -10.201 13.566 1.00 63.88 93 ASN A CA 1
ATOM 722 C C . ASN A 1 93 ? -7.136 -11.675 13.181 1.00 63.88 93 ASN A C 1
ATOM 724 O O . ASN A 1 93 ? -6.509 -12.531 13.802 1.00 63.88 93 ASN A O 1
ATOM 728 N N . PHE A 1 94 ? -7.910 -11.971 12.136 1.00 55.41 94 PHE A N 1
ATOM 729 C CA . PHE A 1 94 ? -8.126 -13.345 11.684 1.00 55.41 94 PHE A CA 1
ATOM 730 C C . PHE A 1 94 ? -6.847 -13.996 11.134 1.00 55.41 94 PHE A C 1
ATOM 732 O O . PHE A 1 94 ? -6.593 -15.173 11.371 1.00 55.41 94 PHE A O 1
ATOM 739 N N . VAL A 1 95 ? -5.994 -13.217 10.463 1.00 59.88 95 VAL A N 1
ATOM 740 C CA . VAL A 1 95 ? -4.708 -13.687 9.912 1.00 59.88 95 VAL A CA 1
ATOM 741 C C . VAL A 1 95 ? -3.600 -13.739 10.989 1.00 59.88 95 VAL A C 1
ATOM 743 O O . VAL A 1 95 ? -2.441 -14.017 10.685 1.00 59.88 95 VAL A O 1
ATOM 746 N N . GLY A 1 96 ? -3.920 -13.470 12.262 1.00 58.19 96 GLY A N 1
ATOM 747 C CA . GLY A 1 96 ? -2.958 -13.507 13.372 1.00 58.19 96 GLY A CA 1
ATOM 748 C C . GLY A 1 96 ? -1.927 -12.371 13.345 1.00 58.19 96 GLY A C 1
ATOM 749 O O . GLY A 1 96 ? -0.887 -12.449 14.000 1.00 58.19 96 GLY A O 1
ATOM 750 N N . LYS A 1 97 ? -2.191 -11.301 12.586 1.00 62.88 97 LYS A N 1
ATOM 751 C CA . LYS A 1 97 ? -1.320 -10.120 12.450 1.00 62.88 97 LYS A CA 1
ATOM 752 C C . LYS A 1 97 ? -1.778 -9.015 13.401 1.00 62.88 97 LYS A C 1
ATOM 754 O O . LYS A 1 97 ? -2.163 -7.921 12.987 1.00 62.88 97 LYS A O 1
ATOM 759 N N . PHE A 1 98 ? -1.725 -9.333 14.693 1.00 61.69 98 PHE A N 1
ATOM 760 C CA . PHE A 1 98 ? -2.319 -8.548 15.779 1.00 61.69 98 PHE A CA 1
ATOM 761 C C . PHE A 1 98 ? -1.804 -7.102 15.875 1.00 61.69 98 PHE A C 1
ATOM 763 O O . PHE A 1 98 ? -2.596 -6.200 16.118 1.00 61.69 98 PHE A O 1
ATOM 770 N N . GLU A 1 99 ? -0.522 -6.841 15.601 1.00 56.31 99 GLU A N 1
ATOM 771 C CA . GLU A 1 99 ? 0.034 -5.474 15.626 1.00 56.31 99 GLU A CA 1
ATOM 772 C C . GLU A 1 99 ? -0.604 -4.557 14.574 1.00 56.31 99 GLU A C 1
ATOM 774 O O . GLU A 1 99 ? -0.984 -3.422 14.857 1.00 56.31 99 GLU A O 1
ATOM 779 N N . VAL A 1 100 ? -0.781 -5.063 13.35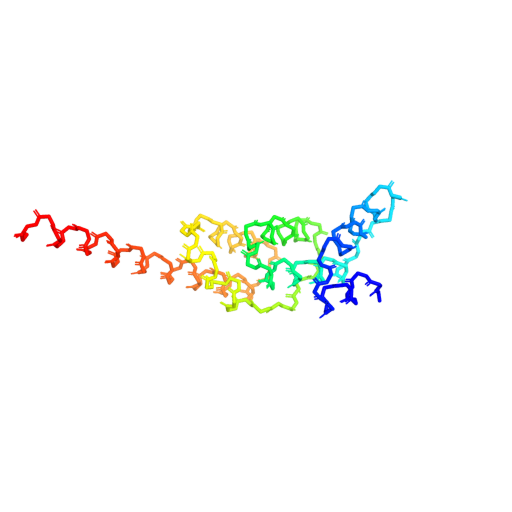1 1.00 62.09 100 VAL A N 1
ATOM 780 C CA . VAL A 1 100 ? -1.370 -4.279 12.257 1.00 62.09 100 VAL A CA 1
ATOM 781 C C . VAL A 1 100 ? -2.871 -4.109 12.475 1.00 62.09 100 VAL A C 1
ATOM 783 O O . VAL A 1 100 ? -3.415 -3.034 12.233 1.00 62.09 100 VAL A O 1
ATOM 786 N N . SER A 1 101 ? -3.525 -5.142 13.008 1.00 66.50 101 SER A N 1
ATOM 787 C CA . SER A 1 101 ? -4.915 -5.062 13.450 1.00 66.50 101 SER A CA 1
ATOM 788 C C . SER A 1 101 ? -5.127 -3.986 14.517 1.00 66.50 101 SER A C 1
ATOM 790 O O . SER A 1 101 ? -6.009 -3.145 14.365 1.00 66.50 101 SER A O 1
ATOM 792 N N . ASN A 1 102 ? -4.284 -3.946 15.554 1.00 62.41 102 ASN A N 1
ATOM 793 C CA . ASN A 1 102 ? -4.389 -2.970 16.640 1.00 62.41 102 ASN A CA 1
ATOM 794 C C . ASN A 1 102 ? -4.234 -1.528 16.140 1.00 62.41 102 ASN A C 1
ATOM 796 O O . ASN A 1 102 ? -4.983 -0.646 16.566 1.00 62.41 102 ASN A O 1
ATOM 800 N N . VAL A 1 103 ? -3.305 -1.282 15.207 1.00 64.12 103 VAL A N 1
ATOM 801 C CA . VAL A 1 103 ? -3.131 0.040 14.580 1.00 64.12 103 VAL A CA 1
ATOM 802 C C . VAL A 1 103 ? -4.381 0.443 13.792 1.00 64.12 103 VAL A C 1
ATOM 804 O O . VAL A 1 103 ? -4.866 1.566 13.940 1.00 64.12 103 VAL A O 1
ATOM 807 N N . LEU A 1 104 ? -4.945 -0.471 13.000 1.00 65.56 104 LEU A N 1
ATOM 808 C CA . LEU A 1 104 ? -6.141 -0.209 12.193 1.00 65.56 104 LEU A CA 1
ATOM 809 C C . LEU A 1 104 ? -7.415 -0.064 13.044 1.00 65.56 104 LEU A C 1
ATOM 811 O O . LEU A 1 104 ? -8.249 0.790 12.747 1.00 65.56 104 LEU A O 1
ATOM 815 N N . ALA A 1 105 ? -7.542 -0.827 14.131 1.00 69.94 105 ALA A N 1
ATOM 816 C CA . ALA A 1 105 ? -8.650 -0.736 15.082 1.00 69.94 105 ALA A CA 1
ATOM 817 C C . ALA A 1 105 ? -8.616 0.583 15.872 1.00 69.94 105 ALA A C 1
ATOM 819 O O . ALA A 1 105 ? -9.620 1.290 15.946 1.00 69.94 105 ALA A O 1
ATOM 820 N N . SER A 1 106 ? -7.442 0.965 16.395 1.00 64.06 106 SER A N 1
ATOM 821 C CA . SER A 1 106 ? -7.229 2.268 17.047 1.00 64.06 106 SER A CA 1
ATOM 822 C C . SER A 1 106 ? -7.592 3.421 16.111 1.00 64.06 106 SER A C 1
ATOM 824 O O . SER A 1 106 ? -8.230 4.405 16.497 1.00 64.06 106 SER A O 1
ATOM 826 N N . TRP A 1 107 ? -7.239 3.271 14.838 1.00 66.12 107 TRP A N 1
ATOM 827 C CA . TRP A 1 107 ? -7.574 4.238 13.817 1.00 66.12 107 TRP A CA 1
ATOM 828 C C . TRP A 1 107 ? -9.081 4.313 13.515 1.00 66.12 107 TRP A C 1
ATOM 830 O O . TRP A 1 107 ? -9.630 5.419 13.510 1.00 66.12 107 TRP A O 1
ATOM 840 N N . ALA A 1 108 ? -9.773 3.181 13.354 1.00 66.81 108 ALA A N 1
ATOM 841 C CA . ALA A 1 108 ? -11.232 3.145 13.215 1.00 66.81 108 ALA A CA 1
ATOM 842 C C . ALA A 1 108 ? -11.955 3.849 14.382 1.00 66.81 108 ALA A C 1
ATOM 844 O O . ALA A 1 108 ? -12.856 4.670 14.174 1.00 66.81 108 ALA A O 1
ATOM 845 N N . ASP A 1 109 ? -11.502 3.612 15.614 1.00 66.12 109 ASP A N 1
ATOM 846 C CA . ASP A 1 109 ? -12.044 4.263 16.809 1.00 66.12 109 ASP A CA 1
ATOM 847 C C . ASP A 1 109 ? -11.795 5.779 16.827 1.00 66.12 109 ASP A C 1
ATOM 849 O O . ASP A 1 109 ? -12.672 6.559 17.225 1.00 66.12 109 ASP A O 1
ATOM 853 N N . MET A 1 110 ? -10.619 6.231 16.375 1.00 58.97 110 MET A N 1
ATOM 854 C CA . MET A 1 110 ? -10.326 7.661 16.218 1.00 58.97 110 MET A CA 1
ATOM 855 C C . MET A 1 110 ? -11.253 8.328 15.190 1.00 58.97 110 MET A C 1
ATOM 857 O O . MET A 1 110 ? -11.707 9.452 15.433 1.00 58.97 110 MET A O 1
ATOM 861 N N . LEU A 1 111 ? -11.590 7.639 14.092 1.00 60.41 111 LEU A N 1
ATOM 862 C CA . LEU A 1 111 ? -12.530 8.130 13.076 1.00 60.41 111 LEU A CA 1
ATOM 863 C C . LEU A 1 111 ? -13.967 8.242 13.593 1.00 60.41 111 LEU A C 1
ATOM 865 O O . LEU A 1 111 ? -14.636 9.244 13.340 1.00 60.41 111 LEU A O 1
ATOM 869 N N . LYS A 1 112 ? -14.439 7.272 14.383 1.00 64.75 112 LYS A N 1
ATOM 870 C CA . LYS A 1 112 ? -15.755 7.364 15.042 1.00 64.75 112 LYS A CA 1
ATOM 871 C C . LYS A 1 112 ? -15.850 8.588 15.953 1.00 64.75 112 LYS A C 1
ATOM 873 O O . LYS A 1 112 ? -16.853 9.303 15.947 1.00 64.75 112 LYS A O 1
ATOM 878 N N . LYS A 1 113 ? -14.792 8.863 16.724 1.00 64.25 113 LYS A N 1
ATOM 879 C CA . LYS A 1 113 ? -14.731 10.012 17.648 1.00 64.25 113 LYS A CA 1
ATOM 880 C C . LYS A 1 113 ? -14.638 11.359 16.920 1.00 64.25 113 LYS A C 1
ATOM 882 O O . LYS A 1 113 ? -15.127 12.364 17.442 1.00 64.25 113 LYS A O 1
ATOM 887 N N . SER A 1 114 ? -14.015 11.413 15.741 1.00 55.06 114 SER A N 1
ATOM 888 C CA . SER A 1 114 ? -13.929 12.636 14.930 1.00 55.06 114 SER A CA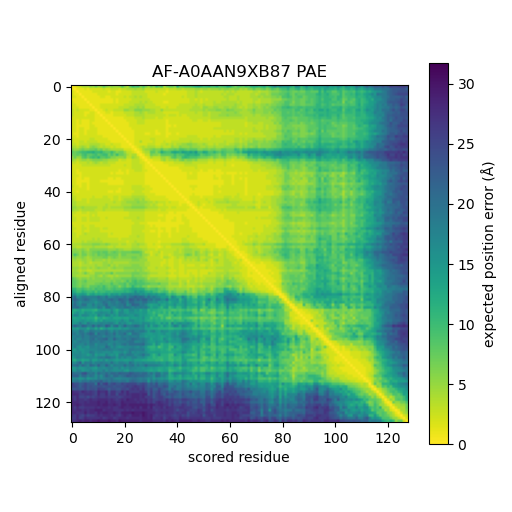 1
ATOM 889 C C . SER A 1 114 ? -15.198 12.883 14.099 1.00 55.06 114 SER A C 1
ATOM 891 O O . SER A 1 114 ? -15.640 14.031 14.007 1.00 55.06 114 SER A O 1
ATOM 893 N N . GLY A 1 115 ? -15.843 11.829 13.587 1.00 53.03 115 GLY A N 1
ATOM 894 C CA . GLY A 1 115 ? -17.143 11.893 12.907 1.00 53.03 115 GLY A CA 1
ATOM 895 C C . GLY A 1 115 ? -18.260 12.403 13.820 1.00 53.03 115 GLY A C 1
ATOM 896 O O . GLY A 1 115 ? -18.990 13.322 13.447 1.00 53.03 115 GLY A O 1
ATOM 897 N N . LYS A 1 116 ? -18.302 11.923 15.072 1.00 51.91 116 LYS A N 1
ATOM 898 C CA . LYS A 1 116 ? -19.273 12.378 16.083 1.00 51.91 116 LYS A CA 1
ATOM 899 C C . LYS A 1 116 ? -19.106 13.862 16.438 1.00 51.91 116 LYS A C 1
ATOM 901 O O . LYS A 1 116 ? -20.094 14.565 16.615 1.00 51.91 116 LYS A O 1
ATOM 906 N N . ARG A 1 117 ? -17.866 14.378 16.437 1.00 49.00 117 ARG A N 1
ATOM 907 C CA . ARG A 1 117 ? -17.584 15.820 16.591 1.00 49.00 117 ARG A CA 1
ATOM 908 C C . ARG A 1 117 ? -18.139 16.658 15.433 1.00 49.00 117 ARG A C 1
ATOM 910 O O . ARG A 1 117 ? -18.641 17.748 15.685 1.00 49.00 117 ARG A O 1
ATOM 917 N N . ARG A 1 118 ? -18.097 16.158 14.191 1.00 42.62 118 ARG A N 1
ATOM 918 C CA . ARG A 1 118 ? -18.652 16.858 13.014 1.00 42.62 118 ARG A CA 1
ATOM 919 C C . ARG A 1 118 ? -20.183 16.869 12.985 1.00 42.62 118 ARG A C 1
ATOM 921 O O . ARG A 1 118 ? -20.767 17.881 12.597 1.00 42.62 118 ARG A O 1
ATOM 928 N N . GLU A 1 119 ? -20.838 15.793 13.417 1.00 38.41 119 GLU A N 1
ATOM 929 C CA . GLU A 1 119 ? -22.302 15.764 13.572 1.00 38.41 119 GLU A CA 1
ATOM 930 C C . GLU A 1 119 ? -22.775 16.708 14.681 1.00 38.41 119 GLU A C 1
ATOM 932 O O . GLU A 1 119 ? -23.715 17.473 14.469 1.00 38.41 119 GLU A O 1
ATOM 937 N N . SER A 1 120 ? -22.071 16.750 15.818 1.00 33.09 120 SER A N 1
ATOM 938 C CA . SER A 1 120 ? -22.372 17.708 16.889 1.00 33.09 120 SER A CA 1
ATOM 939 C C . SER A 1 120 ? -22.189 19.166 16.450 1.00 33.09 120 SER A C 1
ATOM 941 O O . SER A 1 120 ? -22.980 20.015 16.851 1.00 33.09 120 SER A O 1
ATOM 943 N N . THR A 1 121 ? -21.216 19.476 15.582 1.00 36.47 121 THR A N 1
ATOM 944 C CA . THR A 1 121 ? -21.067 20.839 15.031 1.00 36.47 121 THR A CA 1
ATOM 945 C C . THR A 1 121 ? -22.142 21.206 14.007 1.00 36.47 121 THR A C 1
ATOM 947 O O . THR A 1 121 ? -22.521 22.371 13.938 1.00 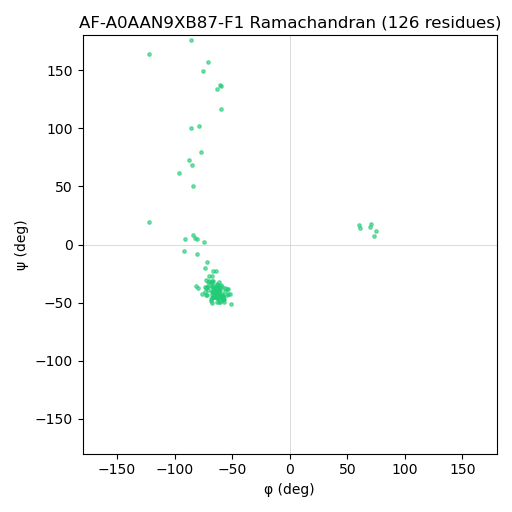36.47 121 THR A O 1
ATOM 950 N N . LYS A 1 122 ? -22.679 20.239 13.244 1.00 38.00 122 LYS A N 1
ATOM 951 C CA . LYS A 1 122 ? -23.819 20.489 12.343 1.00 38.00 122 LYS A CA 1
ATOM 952 C C . LYS A 1 122 ? -25.114 20.727 13.121 1.00 38.00 122 LYS A C 1
ATOM 954 O O . LYS A 1 122 ? -25.861 21.628 12.764 1.00 38.00 122 LYS A O 1
ATOM 959 N N . PHE A 1 123 ? -25.335 19.984 14.208 1.00 38.28 123 PHE A N 1
ATOM 960 C CA . PHE A 1 123 ? -26.460 20.229 15.117 1.00 38.28 123 PHE A CA 1
ATOM 961 C C . PHE A 1 123 ? -26.345 21.585 15.832 1.00 38.28 123 PHE A C 1
ATOM 963 O O . PHE A 1 123 ? -27.344 22.280 15.966 1.00 38.28 123 PHE A O 1
ATOM 970 N N . ALA A 1 124 ? -25.140 22.008 16.231 1.00 38.41 124 ALA A N 1
ATOM 971 C CA . ALA A 1 124 ? -24.936 23.307 16.880 1.00 38.41 124 ALA A CA 1
ATOM 972 C C . ALA A 1 124 ? -25.207 24.510 15.951 1.00 38.41 124 ALA A C 1
ATOM 974 O O . ALA A 1 124 ? -25.691 25.536 16.416 1.00 38.41 124 ALA A O 1
ATOM 975 N N . MET A 1 125 ? -24.958 24.381 14.642 1.00 41.84 125 MET A N 1
ATOM 976 C CA . MET A 1 125 ? -25.244 25.431 13.647 1.00 41.84 125 MET A CA 1
ATOM 977 C C . MET A 1 125 ? -26.715 25.491 13.201 1.00 41.84 125 MET A C 1
ATOM 979 O O . MET A 1 125 ? -27.082 26.407 12.478 1.00 41.84 125 MET A O 1
ATOM 983 N N . GLN A 1 126 ? -27.558 24.531 13.598 1.00 42.62 126 GLN A N 1
ATOM 984 C CA . GLN A 1 126 ? -28.983 24.506 13.236 1.00 42.62 126 GLN A CA 1
ATOM 985 C C . GLN A 1 126 ? -29.884 25.212 14.268 1.00 42.62 126 GLN A C 1
ATOM 987 O O . GLN A 1 126 ? -31.080 25.361 14.031 1.00 42.62 126 GLN A O 1
ATOM 992 N N . PHE A 1 127 ? -29.309 25.656 15.392 1.00 47.16 127 PHE A N 1
ATOM 993 C CA . PHE A 1 127 ? -29.995 26.364 16.483 1.00 47.16 127 PHE A CA 1
ATOM 994 C C . PHE A 1 127 ? -29.389 27.749 16.791 1.00 47.16 127 PHE A C 1
ATOM 996 O O . PHE A 1 127 ? -29.609 28.280 17.878 1.00 47.16 127 PHE A O 1
ATOM 1003 N N . THR A 1 128 ? -28.624 28.330 15.860 1.00 43.12 128 THR A N 1
ATOM 1004 C CA . THR A 1 128 ? -28.151 29.730 15.924 1.00 43.12 128 THR A CA 1
ATOM 1005 C C . THR A 1 128 ? -28.649 30.477 14.698 1.00 43.12 128 THR A C 1
ATOM 1007 O O . THR A 1 128 ? -29.057 31.646 14.853 1.00 43.12 128 THR A O 1
#

Secondary structure (DSSP, 8-state):
-HHHHHHHTT-HHHHHHHHHHHHHTT----HHHHHHHHHHHHHTT-HHHHHHHHHHHHHTTPPPP---HHHHHHHHHHHT-THHHHHHHHHHHHTT-HHHHHHHHHHHHHHHHHHHHHHHHHHHTT--

Radius of gyration: 16.9 Å; Cα contacts (8 Å, |Δi|>4): 111; chains: 1; bounding box: 43×44×36 Å

pLDDT: mean 74.76, std 16.48, range [33.09, 96.06]

Solvent-accessible surface area (backbone atoms only — not comparable to full-atom values): 7033 Å² total; per-residue (Å²): 113,71,46,53,52,24,43,73,72,67,40,48,69,62,24,50,52,49,54,51,47,31,60,73,73,69,43,79,77,50,58,67,52,51,37,47,51,34,48,38,27,41,76,68,64,38,31,75,59,24,46,55,55,52,52,52,43,47,76,71,67,41,72,85,62,94,62,66,59,66,59,39,50,52,44,34,56,73,70,64,55,61,68,58,37,43,57,50,15,55,53,26,48,74,73,69,40,52,73,62,12,51,54,27,40,54,48,32,55,52,43,55,59,52,51,52,52,53,51,53,52,55,57,57,66,74,76,113

Foldseek 3Di:
DVLLVCLVVVVVVVNVVVVVVCVVVVNDDALVNLLSNLQSCLVVLVLVVSLVSQLVCVVVVHDRHDHPVVSSLVSVLVVLVLVSLQVVLVSCVVSVVNVSSVSSVVSSVVSVVVVVVVVVVVVVVVVD

Organism: Psophocarpus tetragonolobus (NCBI:txid3891)

Nearest PDB structures (foldseek):
  4ozs-assembly1_A  TM=6.084E-01  e=5.645E-04  synthetic construct
  5orm-assembly1_A  TM=6.140E-01  e=1.724E-03  synthetic construct
  4pjq-assembly2_B  TM=6.199E-01  e=2.373E-03  unidentified
  4wsl-assembly1_A  TM=5.762E-01  e=3.631E-03  synthetic construct
  4wn4-assembly2_B  TM=5.966E-01  e=5.268E-03  synthetic construct